Protein AF-A0A958NR09-F1 (afdb_monomer_lite)

Sequence (151 aa):
HDPEFAEVTRERIQRFALDNVELRYAPLTDVELSGKLWKWYDIDPNSIKESIDLLFIDGPPGHLQALSRFPALPILGEKLSPSALIILDDANRPDEQATIAAWVREFSNLSQARMVPESEAGIGLLHWHQQAVHAKHTDSSSNIRHLTTAV

Secondary structure (DSS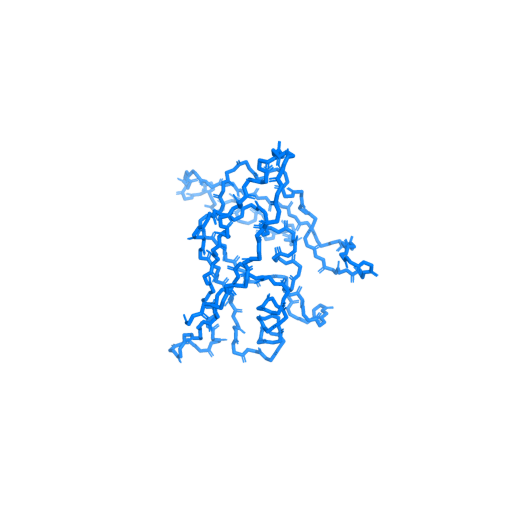P, 8-state):
--HHHHHHHHHHHHHTT--S-------EEEEEETTEEEEEE---GGG--S-EEEEEE--S-GGGSTTTTTTHHHHHGGGEEEEEEEEETTTTSHHHHHHHHHHHHH-TTEEEEEEETT-SS-EEEEEE-----------------------

pLDDT: mean 85.74, std 20.05, range [23.12, 98.06]

Foldseek 3Di:
DDPVVLVVVVVVCVVVVPPPDDRDDWAFDWDDDPNDTARDTPDQLVVVPAAAQEAEFEDDDCVPDQLNRQVCCVRNVVSHDQWHKYKYWLCVDPSNVVSQVVCVVPDPQWDDWDWDPPDPSIITIIIGHDDPPPPPPPDDDDDDDDDDDDD

Structure (mmCIF, N/CA/C/O backbone):
data_AF-A0A958NR09-F1
#
_entry.id   AF-A0A958NR09-F1
#
loop_
_atom_site.group_PDB
_atom_site.id
_atom_site.type_symbol
_atom_site.label_atom_id
_atom_site.label_alt_id
_atom_site.label_comp_id
_atom_site.label_asym_id
_atom_site.label_entity_id
_atom_site.label_seq_id
_atom_site.pdbx_PDB_ins_code
_atom_site.Cartn_x
_atom_site.Cartn_y
_atom_site.Cartn_z
_atom_site.occupancy
_atom_site.B_iso_or_equiv
_atom_site.auth_seq_id
_atom_site.auth_comp_id
_atom_site.auth_asym_id
_atom_site.auth_atom_id
_atom_site.pdbx_PDB_model_num
ATOM 1 N N . HIS A 1 1 ? 9.693 2.945 -5.320 1.00 88.44 1 HIS A N 1
ATOM 2 C CA . HIS A 1 1 ? 10.090 4.314 -4.951 1.00 88.44 1 HIS A CA 1
ATOM 3 C C . HIS A 1 1 ? 11.549 4.588 -5.252 1.00 88.44 1 HIS A C 1
ATOM 5 O O . HIS A 1 1 ? 11.844 5.700 -5.652 1.00 88.44 1 HIS A O 1
ATOM 11 N N . ASP A 1 2 ? 12.443 3.610 -5.086 1.00 94.31 2 ASP A N 1
ATOM 12 C CA . ASP A 1 2 ? 13.829 3.718 -5.543 1.00 94.31 2 ASP A CA 1
ATOM 13 C C . ASP A 1 2 ? 13.901 3.609 -7.086 1.00 94.31 2 ASP A C 1
ATOM 15 O O . ASP A 1 2 ? 13.388 2.625 -7.640 1.00 94.31 2 ASP A O 1
ATOM 19 N N . PRO A 1 3 ? 14.457 4.613 -7.793 1.00 93.69 3 PRO A N 1
ATOM 20 C CA . PRO A 1 3 ? 14.562 4.599 -9.248 1.00 93.69 3 PRO A CA 1
ATOM 21 C C . PRO A 1 3 ? 15.553 3.550 -9.766 1.00 93.69 3 PRO A C 1
ATOM 23 O O . PRO A 1 3 ? 15.260 2.905 -10.769 1.00 93.69 3 PRO A O 1
ATOM 26 N N . GLU A 1 4 ? 16.672 3.307 -9.080 1.00 95.88 4 GLU A N 1
ATOM 27 C CA . GLU A 1 4 ? 17.655 2.296 -9.489 1.00 95.88 4 GLU A CA 1
ATOM 28 C C . GLU A 1 4 ? 17.045 0.896 -9.398 1.00 95.88 4 GLU A C 1
ATOM 30 O O . GLU A 1 4 ? 17.146 0.093 -10.329 1.00 95.88 4 GLU A O 1
ATOM 35 N N . PHE A 1 5 ? 16.315 0.619 -8.314 1.00 93.69 5 PHE A N 1
ATOM 36 C CA . PHE A 1 5 ? 15.609 -0.654 -8.167 1.00 93.69 5 PHE A CA 1
ATOM 37 C C . PHE A 1 5 ? 14.507 -0.837 -9.222 1.00 93.69 5 PHE A C 1
ATOM 39 O O . PHE A 1 5 ? 14.278 -1.955 -9.694 1.00 93.69 5 PHE A O 1
ATOM 46 N N . ALA A 1 6 ? 13.829 0.245 -9.619 1.00 95.19 6 ALA A N 1
ATOM 47 C CA . ALA A 1 6 ? 12.832 0.205 -10.684 1.00 95.19 6 ALA A CA 1
ATOM 48 C C . ALA A 1 6 ? 13.463 -0.131 -12.045 1.00 95.19 6 ALA A C 1
ATOM 50 O O . ALA A 1 6 ? 12.923 -0.978 -12.758 1.00 95.19 6 ALA A O 1
ATOM 51 N N . GLU A 1 7 ? 14.620 0.450 -12.376 1.00 96.88 7 GLU A N 1
ATOM 52 C CA . GLU A 1 7 ? 15.364 0.103 -13.595 1.00 96.88 7 GLU A CA 1
ATOM 53 C C . GLU A 1 7 ? 15.799 -1.367 -13.588 1.00 96.88 7 GLU A C 1
ATOM 55 O O . GLU A 1 7 ? 15.480 -2.110 -14.516 1.00 96.88 7 GLU A O 1
ATOM 60 N N . VAL A 1 8 ? 16.416 -1.836 -12.497 1.00 97.50 8 VAL A N 1
ATOM 61 C CA . VAL A 1 8 ? 16.830 -3.244 -12.355 1.00 97.50 8 VAL A CA 1
ATOM 62 C C . VAL A 1 8 ? 15.636 -4.196 -12.480 1.00 97.50 8 VAL A C 1
ATOM 64 O O . VAL A 1 8 ? 15.734 -5.266 -13.086 1.00 97.50 8 VAL A O 1
ATOM 67 N N . THR A 1 9 ? 14.482 -3.825 -11.923 1.00 96.44 9 THR A N 1
ATOM 68 C CA . THR A 1 9 ? 13.252 -4.622 -12.035 1.00 96.44 9 THR A CA 1
ATOM 69 C C . THR A 1 9 ? 12.741 -4.653 -13.473 1.00 96.44 9 THR A C 1
ATOM 71 O O . THR A 1 9 ? 12.368 -5.720 -13.962 1.00 96.44 9 THR A O 1
ATOM 74 N N . ARG A 1 10 ? 12.785 -3.522 -14.187 1.00 96.94 10 ARG A N 1
ATOM 75 C CA . ARG A 1 10 ? 12.403 -3.446 -15.603 1.00 96.94 10 ARG A CA 1
ATOM 76 C C . ARG A 1 10 ? 13.283 -4.338 -16.472 1.00 96.94 10 ARG A C 1
ATOM 78 O O . ARG A 1 10 ? 12.760 -5.088 -17.294 1.00 96.94 10 ARG A O 1
ATOM 85 N N . GLU A 1 11 ? 14.593 -4.318 -16.249 1.00 97.44 11 GLU A N 1
ATOM 86 C CA . GLU A 1 11 ? 15.531 -5.199 -16.950 1.00 97.44 11 GLU A CA 1
ATOM 87 C C . GLU A 1 11 ? 15.236 -6.680 -16.690 1.00 97.44 11 GLU A C 1
ATOM 89 O O . GLU A 1 11 ? 15.328 -7.498 -17.604 1.00 97.44 11 GLU A O 1
ATOM 94 N N . ARG A 1 12 ? 14.860 -7.051 -15.458 1.00 97.62 12 ARG A N 1
ATOM 95 C CA . ARG A 1 12 ? 14.488 -8.434 -15.114 1.00 97.62 12 ARG A CA 1
ATOM 96 C C . ARG A 1 12 ? 13.2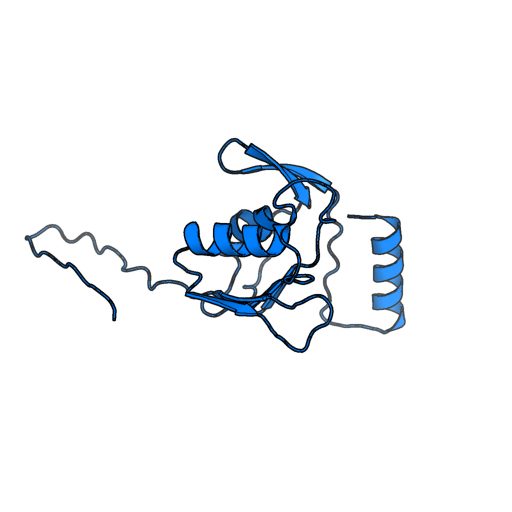08 -8.871 -15.817 1.00 97.62 12 ARG A C 1
ATOM 98 O O . ARG A 1 12 ? 13.192 -9.962 -16.380 1.00 97.62 12 ARG A O 1
ATOM 105 N N . ILE A 1 13 ? 12.176 -8.027 -15.827 1.00 97.25 13 ILE A N 1
ATOM 106 C CA . ILE A 1 13 ? 10.919 -8.291 -16.546 1.00 97.25 13 ILE A CA 1
ATOM 107 C C . ILE A 1 13 ? 11.211 -8.571 -18.025 1.00 97.25 13 ILE A C 1
ATOM 109 O O . ILE A 1 13 ? 10.757 -9.583 -18.558 1.00 97.25 13 ILE A O 1
ATOM 113 N N . GLN A 1 14 ? 12.038 -7.732 -18.660 1.00 96.31 14 GLN A N 1
ATOM 114 C CA . GLN A 1 14 ? 12.448 -7.913 -20.056 1.00 96.31 14 GLN A CA 1
ATOM 115 C C . GLN A 1 14 ? 13.276 -9.187 -20.258 1.00 96.31 14 GLN A C 1
ATOM 117 O O . GLN A 1 14 ? 13.008 -9.963 -21.172 1.00 96.31 14 GLN A O 1
ATOM 122 N N . ARG A 1 15 ? 14.267 -9.432 -19.393 1.00 97.44 15 ARG A N 1
ATOM 123 C CA . ARG A 1 15 ? 15.170 -10.589 -19.481 1.00 97.44 15 ARG A CA 1
ATOM 124 C C . ARG A 1 15 ? 14.431 -11.920 -19.400 1.00 97.44 15 ARG A C 1
ATOM 126 O O . ARG A 1 15 ? 14.817 -12.860 -20.088 1.00 97.44 15 ARG A O 1
ATOM 133 N N . PHE A 1 16 ? 13.417 -12.007 -18.546 1.00 96.88 16 PHE A N 1
ATOM 134 C CA . PHE A 1 16 ? 12.635 -13.227 -18.348 1.00 96.88 16 PHE A CA 1
ATOM 135 C C . PHE A 1 16 ? 11.374 -13.290 -19.218 1.00 96.88 16 PHE A C 1
ATOM 137 O O . PHE A 1 16 ? 10.613 -14.240 -19.069 1.00 96.88 16 PHE A O 1
ATOM 144 N N . ALA A 1 17 ? 11.172 -12.317 -20.119 1.00 96.00 17 ALA A N 1
ATOM 145 C CA . ALA A 1 17 ? 10.003 -12.218 -20.995 1.00 96.00 17 ALA A CA 1
ATOM 146 C C . ALA A 1 17 ? 8.680 -12.397 -20.227 1.00 96.00 17 ALA A C 1
ATOM 148 O O . ALA A 1 17 ? 7.817 -13.181 -20.617 1.00 96.00 17 ALA A O 1
ATOM 149 N N . LEU A 1 18 ? 8.554 -11.712 -19.084 1.00 95.62 18 LEU A N 1
ATOM 150 C CA . LEU A 1 18 ? 7.336 -11.776 -18.283 1.00 95.62 18 LEU A CA 1
ATOM 151 C C . LEU A 1 18 ? 6.236 -10.961 -18.962 1.00 95.62 18 LEU A C 1
ATOM 153 O O . LEU A 1 18 ? 6.284 -9.730 -18.980 1.00 95.62 18 LEU A O 1
ATOM 157 N N . ASP A 1 19 ? 5.240 -11.662 -19.487 1.00 93.31 19 ASP A N 1
ATOM 158 C CA . ASP A 1 19 ? 4.023 -11.057 -20.014 1.00 93.31 19 ASP A CA 1
ATOM 159 C C . ASP A 1 19 ? 3.048 -10.700 -18.878 1.00 93.31 19 ASP A C 1
ATOM 161 O O . ASP A 1 19 ? 3.090 -11.278 -17.791 1.00 93.31 19 ASP A O 1
ATOM 165 N N . ASN A 1 20 ? 2.131 -9.762 -19.138 1.00 92.62 20 ASN A N 1
ATOM 166 C CA . ASN A 1 20 ? 1.087 -9.321 -18.196 1.00 92.62 20 ASN A CA 1
ATOM 167 C C . ASN A 1 20 ? 1.613 -8.686 -16.892 1.00 92.62 20 ASN A C 1
ATOM 169 O O . ASN A 1 20 ? 0.966 -8.770 -15.849 1.00 92.62 20 ASN A O 1
ATOM 173 N N . VAL A 1 21 ? 2.772 -8.023 -16.948 1.00 94.31 21 VAL A N 1
ATOM 174 C CA . VAL A 1 21 ? 3.328 -7.255 -15.826 1.00 94.31 21 VAL A CA 1
ATOM 175 C C . VAL A 1 21 ? 3.333 -5.767 -16.163 1.00 94.31 21 VAL A C 1
ATOM 177 O O . VAL A 1 21 ? 3.975 -5.339 -17.120 1.00 94.31 21 VAL A O 1
ATOM 180 N N . GLU A 1 22 ? 2.671 -4.960 -15.336 1.00 94.31 22 GLU A N 1
ATOM 181 C CA . GLU A 1 22 ? 2.784 -3.502 -15.380 1.00 94.31 22 GLU A CA 1
ATOM 182 C C . GLU A 1 22 ? 3.675 -3.012 -14.232 1.00 94.31 22 GLU A C 1
ATOM 184 O O . GLU A 1 22 ? 3.295 -3.061 -13.062 1.00 94.31 22 GLU A O 1
ATOM 189 N N . LEU A 1 23 ? 4.867 -2.509 -14.562 1.00 95.25 23 LEU A N 1
ATOM 190 C CA . LEU A 1 23 ? 5.750 -1.873 -13.586 1.00 95.25 23 LEU A CA 1
ATOM 191 C C . LEU A 1 23 ? 5.453 -0.373 -13.500 1.00 95.25 23 LEU A C 1
ATOM 193 O O . LEU A 1 23 ? 5.775 0.382 -14.419 1.00 95.25 23 LEU A O 1
ATOM 197 N N . ARG A 1 24 ? 4.916 0.072 -12.361 1.00 94.94 24 ARG A N 1
ATOM 198 C CA . ARG A 1 24 ? 4.716 1.495 -12.053 1.00 94.94 24 ARG A CA 1
ATOM 199 C C . ARG A 1 24 ? 5.823 2.003 -11.130 1.00 94.94 24 ARG A C 1
ATOM 201 O O . ARG A 1 24 ? 5.971 1.528 -10.005 1.00 94.94 24 ARG A O 1
ATOM 208 N N . TYR A 1 25 ? 6.593 2.988 -11.590 1.00 95.94 25 TYR A N 1
ATOM 209 C CA . TYR A 1 25 ? 7.481 3.743 -10.707 1.00 95.94 25 TYR A CA 1
ATOM 210 C C . TYR A 1 25 ? 6.665 4.795 -9.952 1.00 95.94 25 TYR A C 1
ATOM 212 O O . TYR A 1 25 ? 6.077 5.673 -10.574 1.00 95.94 25 TYR A O 1
ATOM 220 N N . ALA A 1 26 ? 6.655 4.699 -8.624 1.00 96.62 26 ALA A N 1
ATOM 221 C CA . ALA A 1 26 ? 6.002 5.654 -7.735 1.00 96.62 26 ALA A CA 1
ATOM 222 C C . ALA A 1 26 ? 7.019 6.127 -6.676 1.00 96.62 26 ALA A C 1
ATOM 224 O O . ALA A 1 26 ? 7.420 5.311 -5.830 1.00 96.62 26 ALA A O 1
ATOM 225 N N . PRO A 1 27 ? 7.525 7.374 -6.743 1.00 97.25 27 PRO A N 1
ATOM 226 C CA . PRO A 1 27 ? 8.404 7.940 -5.717 1.00 97.25 27 PRO A CA 1
ATOM 227 C C . PRO A 1 27 ? 7.643 8.170 -4.403 1.00 97.25 27 PRO A C 1
ATOM 229 O O . PRO A 1 27 ? 6.418 8.157 -4.384 1.00 97.25 27 PRO A O 1
ATOM 232 N N . LEU A 1 28 ? 8.360 8.373 -3.295 1.00 97.88 28 LEU A N 1
ATOM 233 C CA . LEU A 1 28 ? 7.730 8.783 -2.037 1.00 97.88 28 LEU A CA 1
ATOM 234 C C . LEU A 1 28 ? 7.516 10.299 -2.022 1.00 97.88 28 LEU A C 1
ATOM 236 O O . LEU A 1 28 ? 8.456 11.058 -2.252 1.00 97.88 28 LEU A O 1
ATOM 240 N N . THR A 1 29 ? 6.298 10.723 -1.707 1.00 97.69 29 THR A N 1
ATOM 241 C CA . THR A 1 29 ? 5.878 12.121 -1.576 1.00 97.69 29 THR A CA 1
ATOM 242 C C . THR A 1 29 ? 5.049 12.315 -0.303 1.00 97.69 29 THR A C 1
ATOM 244 O O . THR A 1 29 ? 4.749 11.353 0.405 1.00 97.69 29 THR A O 1
ATOM 247 N N . ASP A 1 30 ? 4.698 13.561 0.007 1.00 97.75 30 ASP A N 1
ATOM 248 C CA . ASP A 1 30 ? 3.682 13.861 1.013 1.00 97.75 30 ASP A CA 1
ATOM 249 C C . ASP A 1 30 ? 2.282 13.672 0.419 1.00 97.75 30 ASP A C 1
ATOM 251 O O . ASP A 1 30 ? 1.915 14.329 -0.553 1.00 97.75 30 ASP A O 1
ATOM 255 N N . VAL A 1 31 ? 1.496 12.785 1.027 1.00 96.88 31 VAL A N 1
ATOM 256 C CA . VAL A 1 31 ? 0.094 12.518 0.696 1.00 96.88 31 VAL A CA 1
ATOM 257 C C . VAL A 1 31 ? -0.774 12.930 1.878 1.00 96.88 31 VAL A C 1
ATOM 259 O O . VAL A 1 31 ? -0.559 12.480 3.004 1.00 96.88 31 VAL A O 1
ATOM 262 N N . GLU A 1 32 ? -1.760 13.789 1.639 1.00 96.56 32 GLU A N 1
ATOM 263 C CA . GLU A 1 32 ? -2.711 14.203 2.668 1.00 96.56 32 GLU A CA 1
ATOM 264 C C . GLU A 1 32 ? -3.894 13.230 2.737 1.00 96.56 32 GLU A C 1
ATOM 266 O O . GLU A 1 32 ? -4.613 13.043 1.759 1.00 96.56 32 GLU A O 1
ATOM 271 N N . LEU A 1 33 ? -4.117 12.628 3.907 1.00 95.12 33 LEU A N 1
ATOM 272 C CA . LEU A 1 33 ? -5.265 11.768 4.193 1.00 95.12 33 LEU A CA 1
ATOM 273 C C . LEU A 1 33 ? -5.907 12.208 5.506 1.00 95.12 33 LEU A C 1
ATOM 275 O O . LEU A 1 33 ? -5.240 12.243 6.544 1.00 95.12 33 LEU A O 1
ATOM 279 N N . SER A 1 34 ? -7.200 12.534 5.463 1.00 91.44 34 SER A N 1
ATOM 280 C CA . SER A 1 34 ? -7.993 12.932 6.637 1.00 91.44 34 SE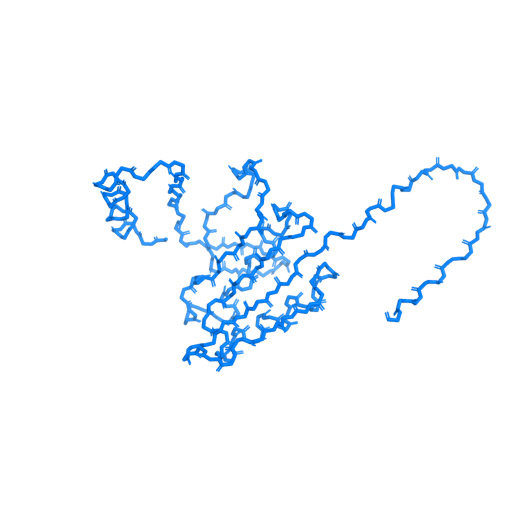R A CA 1
ATOM 281 C C . SER A 1 34 ? -7.338 14.048 7.474 1.00 91.44 34 SER A C 1
ATOM 283 O O . SER A 1 34 ? -7.355 14.006 8.703 1.00 91.44 34 SER A O 1
ATOM 285 N N . GLY A 1 35 ? -6.726 15.037 6.809 1.00 94.38 35 GLY A N 1
ATOM 286 C CA . GLY A 1 35 ? -6.055 16.176 7.451 1.00 94.38 35 GLY A CA 1
ATOM 287 C C . GLY A 1 35 ? -4.676 15.869 8.050 1.00 94.38 35 GLY A C 1
ATOM 288 O O . GLY A 1 35 ? -4.150 16.671 8.822 1.00 94.38 35 GLY A O 1
ATOM 289 N N . LYS A 1 36 ? -4.080 14.714 7.729 1.00 96.25 36 LYS A N 1
ATOM 290 C CA . LYS A 1 36 ? -2.720 14.330 8.131 1.00 96.25 36 LYS A CA 1
ATOM 291 C C . LYS A 1 36 ? -1.855 14.067 6.900 1.00 96.25 36 LYS A C 1
ATOM 293 O O . LYS A 1 36 ? -2.302 13.416 5.962 1.00 96.25 36 LYS A O 1
ATOM 298 N N . LEU A 1 37 ? -0.602 14.520 6.938 1.00 97.56 37 LEU A N 1
ATOM 299 C CA . LEU A 1 37 ? 0.401 14.205 5.919 1.00 97.56 37 LEU A CA 1
ATOM 300 C C . LEU A 1 37 ? 1.063 12.848 6.188 1.00 97.56 37 LEU A C 1
ATOM 302 O O . LEU A 1 37 ? 1.421 12.526 7.326 1.00 97.56 37 LEU A O 1
ATOM 306 N N . TRP A 1 38 ? 1.247 12.080 5.121 1.00 97.94 38 TRP A N 1
ATOM 307 C CA . TRP A 1 38 ? 1.880 10.767 5.104 1.00 97.94 38 TRP A CA 1
ATOM 308 C C . TRP A 1 38 ? 2.972 10.734 4.037 1.00 97.94 38 TRP A C 1
ATOM 310 O O . TRP A 1 38 ? 2.735 11.136 2.904 1.00 97.94 38 TRP A O 1
ATOM 320 N N . LYS A 1 39 ? 4.149 10.202 4.365 1.00 97.88 39 LYS A N 1
ATOM 321 C CA . LYS A 1 39 ? 5.177 9.840 3.388 1.00 97.88 39 LYS A CA 1
ATOM 322 C C . LYS A 1 39 ? 4.765 8.542 2.707 1.00 97.88 39 LYS A C 1
ATOM 324 O O . LYS A 1 39 ? 4.937 7.457 3.262 1.00 97.88 39 LYS A O 1
ATOM 329 N N . TRP A 1 40 ? 4.204 8.656 1.509 1.00 98.06 40 TRP A N 1
ATOM 330 C CA . TRP A 1 40 ? 3.662 7.524 0.764 1.00 98.06 40 TRP A CA 1
ATOM 331 C C . TRP A 1 40 ? 3.976 7.615 -0.728 1.00 98.06 40 TRP A C 1
ATOM 333 O O . TRP A 1 40 ? 4.498 8.615 -1.211 1.00 98.06 40 TRP A O 1
ATOM 343 N N . TYR A 1 41 ? 3.700 6.538 -1.454 1.00 97.62 41 TYR A N 1
ATOM 344 C CA . TYR A 1 41 ? 3.891 6.454 -2.893 1.00 97.62 41 TYR A CA 1
ATOM 345 C C . TYR A 1 41 ? 3.007 7.459 -3.637 1.00 97.62 41 TYR A C 1
ATOM 347 O O . TYR A 1 41 ? 1.798 7.510 -3.414 1.00 97.62 41 TYR A O 1
ATOM 355 N N . ASP A 1 42 ? 3.615 8.202 -4.557 1.00 96.12 42 ASP A N 1
ATOM 356 C CA . ASP A 1 42 ? 2.934 9.037 -5.541 1.00 96.12 42 ASP A CA 1
ATOM 357 C C . ASP A 1 42 ? 2.290 8.137 -6.602 1.00 96.12 42 ASP A C 1
ATOM 359 O O . ASP A 1 42 ? 2.909 7.751 -7.598 1.00 96.12 42 ASP A O 1
ATOM 363 N N . ILE A 1 43 ? 1.069 7.697 -6.310 1.00 93.94 43 ILE A N 1
ATOM 364 C CA . ILE A 1 43 ? 0.261 6.857 -7.183 1.00 93.94 43 ILE A CA 1
ATOM 365 C C . ILE A 1 43 ? -1.135 7.457 -7.306 1.00 93.94 43 ILE A C 1
ATOM 367 O O . ILE A 1 43 ? -1.800 7.724 -6.309 1.00 93.94 43 ILE A O 1
ATOM 371 N N . ASP A 1 44 ? -1.599 7.619 -8.544 1.00 94.06 44 ASP A N 1
ATOM 372 C CA . ASP A 1 44 ? -3.005 7.898 -8.816 1.00 94.06 44 ASP A CA 1
ATOM 373 C C . ASP A 1 44 ? -3.775 6.568 -8.846 1.00 94.06 44 ASP A C 1
ATOM 375 O O . ASP A 1 44 ? -3.590 5.785 -9.790 1.00 94.06 44 ASP A O 1
ATOM 379 N N . PRO A 1 45 ? -4.650 6.275 -7.866 1.00 93.06 45 PRO A N 1
ATOM 380 C CA . PRO A 1 45 ? -5.428 5.041 -7.867 1.00 93.06 45 PRO A CA 1
ATOM 381 C C . PRO A 1 45 ? -6.348 4.935 -9.094 1.00 93.06 45 PRO A C 1
ATOM 383 O O . PRO A 1 45 ? -6.714 3.829 -9.485 1.00 93.06 45 PRO A O 1
ATOM 386 N N . ASN A 1 46 ? -6.706 6.040 -9.758 1.00 93.50 46 ASN A N 1
ATOM 387 C CA . ASN A 1 46 ? -7.514 6.007 -10.983 1.00 93.50 46 ASN A CA 1
ATOM 388 C C . ASN A 1 46 ? -6.756 5.497 -12.209 1.00 93.50 46 ASN A C 1
ATOM 390 O O . ASN A 1 46 ? -7.386 5.083 -13.181 1.00 93.50 46 ASN A O 1
ATOM 394 N N . SER A 1 47 ? -5.425 5.450 -12.149 1.00 93.12 47 SER A N 1
ATOM 395 C CA . SER A 1 47 ? -4.609 4.796 -13.174 1.00 93.12 47 SER A CA 1
ATOM 396 C C . SER A 1 47 ? -4.723 3.264 -13.146 1.00 93.12 47 SER A C 1
ATOM 398 O O . SER A 1 47 ? -4.379 2.604 -14.130 1.00 93.12 47 SER A O 1
ATOM 400 N N . ILE A 1 48 ? -5.233 2.696 -12.045 1.00 93.81 48 ILE A N 1
ATOM 401 C CA . ILE A 1 48 ? -5.524 1.269 -11.893 1.00 93.81 48 ILE A CA 1
ATOM 402 C C . ILE A 1 48 ? -6.914 1.013 -12.480 1.00 93.81 48 ILE A C 1
ATOM 404 O O . ILE A 1 48 ? -7.931 1.437 -11.927 1.00 93.81 48 ILE A O 1
ATOM 408 N N . LYS A 1 49 ? -6.944 0.359 -13.645 1.00 91.00 49 LYS A N 1
ATOM 409 C CA . LYS A 1 49 ? -8.171 0.159 -14.434 1.00 91.00 49 LYS A CA 1
ATOM 410 C C . LYS A 1 49 ? -8.985 -1.053 -13.995 1.00 91.00 49 LYS A C 1
ATOM 412 O O . LYS A 1 49 ? -10.204 -1.042 -14.123 1.00 91.00 49 LYS A O 1
ATOM 417 N N . GLU A 1 50 ? -8.305 -2.090 -13.527 1.00 93.75 50 GLU A N 1
ATOM 418 C CA . GLU A 1 50 ? -8.912 -3.355 -13.124 1.00 93.75 50 GLU A CA 1
ATOM 419 C C . GLU A 1 50 ? -9.071 -3.413 -11.605 1.00 93.75 50 GLU A C 1
ATOM 421 O O . GLU A 1 50 ? -8.329 -2.764 -10.865 1.00 93.75 50 GLU A O 1
ATOM 426 N N . SER A 1 51 ? -10.049 -4.186 -11.137 1.00 96.19 51 SER A N 1
ATOM 427 C CA . SER A 1 51 ? -10.197 -4.449 -9.710 1.00 96.19 51 SER A CA 1
ATOM 428 C C . SER A 1 51 ? -9.057 -5.325 -9.198 1.00 96.19 51 SER A C 1
ATOM 430 O O . SER A 1 51 ? -8.636 -6.266 -9.864 1.00 96.19 51 SER A O 1
ATOM 432 N N . ILE A 1 52 ? -8.595 -5.046 -7.987 1.00 97.38 52 ILE A N 1
ATOM 433 C CA . ILE A 1 52 ? -7.513 -5.773 -7.332 1.00 97.38 52 ILE A CA 1
ATOM 434 C C . ILE A 1 52 ? -8.118 -6.927 -6.532 1.00 97.38 52 ILE A C 1
ATOM 436 O O . ILE A 1 52 ? -8.737 -6.702 -5.493 1.00 97.38 52 ILE A O 1
ATOM 440 N N . ASP A 1 53 ? -7.922 -8.159 -6.999 1.00 97.31 53 ASP A N 1
ATOM 441 C CA . ASP A 1 53 ? -8.319 -9.370 -6.264 1.00 97.31 53 ASP A CA 1
ATOM 442 C C . ASP A 1 53 ? -7.317 -9.758 -5.168 1.00 97.31 53 ASP A C 1
ATOM 444 O O . ASP A 1 53 ? -7.679 -10.392 -4.177 1.00 97.31 53 ASP A O 1
ATOM 448 N N . LEU A 1 54 ? -6.052 -9.364 -5.334 1.00 97.31 54 LEU A N 1
ATOM 449 C CA . LEU A 1 54 ? -4.971 -9.625 -4.391 1.00 97.31 54 LEU A CA 1
ATOM 450 C C . LEU A 1 54 ? -4.085 -8.386 -4.245 1.00 97.31 54 LEU A C 1
ATOM 452 O O . LEU A 1 54 ? -3.432 -7.973 -5.202 1.00 97.31 54 LEU A O 1
ATOM 456 N N . LEU A 1 55 ? -4.025 -7.823 -3.039 1.00 97.75 55 LEU A N 1
ATOM 457 C CA . LEU A 1 55 ? -3.152 -6.701 -2.702 1.00 97.75 55 LEU A CA 1
ATOM 458 C C . LEU A 1 55 ? -2.036 -7.166 -1.762 1.00 97.75 55 LEU A C 1
ATOM 460 O O . LEU A 1 55 ? -2.308 -7.550 -0.629 1.00 97.75 55 LEU A O 1
ATOM 464 N N . PHE A 1 56 ? -0.782 -7.091 -2.207 1.00 97.75 56 PHE A N 1
ATOM 465 C CA . PHE A 1 56 ? 0.395 -7.362 -1.376 1.00 97.75 56 PHE A CA 1
ATOM 466 C C . PHE A 1 56 ? 1.044 -6.047 -0.922 1.00 97.75 56 PHE A C 1
ATOM 468 O O . PHE A 1 56 ? 1.345 -5.186 -1.750 1.00 97.75 56 PHE A O 1
ATOM 475 N N . ILE A 1 57 ? 1.251 -5.885 0.385 1.00 97.81 57 ILE A N 1
ATOM 476 C CA . ILE A 1 57 ? 1.757 -4.663 1.017 1.00 97.81 57 ILE A CA 1
ATOM 477 C C . ILE A 1 57 ? 3.052 -4.991 1.762 1.00 97.81 57 ILE A C 1
ATOM 479 O O . ILE A 1 57 ? 3.025 -5.568 2.842 1.00 97.81 57 ILE A O 1
ATOM 483 N N . ASP A 1 58 ? 4.178 -4.559 1.202 1.00 94.56 58 ASP A N 1
ATOM 484 C CA . ASP A 1 58 ? 5.524 -4.714 1.787 1.00 94.56 58 ASP A CA 1
ATOM 485 C C . ASP A 1 58 ? 6.247 -3.361 1.945 1.00 94.56 58 ASP A C 1
ATOM 487 O O . ASP A 1 58 ? 7.345 -3.228 2.475 1.00 94.56 58 ASP A O 1
ATOM 491 N N . GLY A 1 59 ? 5.595 -2.268 1.566 1.00 93.88 59 GLY A N 1
ATOM 492 C CA . GLY A 1 59 ? 6.204 -0.951 1.628 1.00 93.88 59 GLY A CA 1
ATOM 493 C C . GLY A 1 59 ? 5.243 0.137 2.066 1.00 93.88 59 GLY A C 1
ATOM 494 O O . GLY A 1 59 ? 4.032 -0.086 2.119 1.00 93.88 59 GLY A O 1
ATOM 495 N N . PRO A 1 60 ? 5.783 1.330 2.34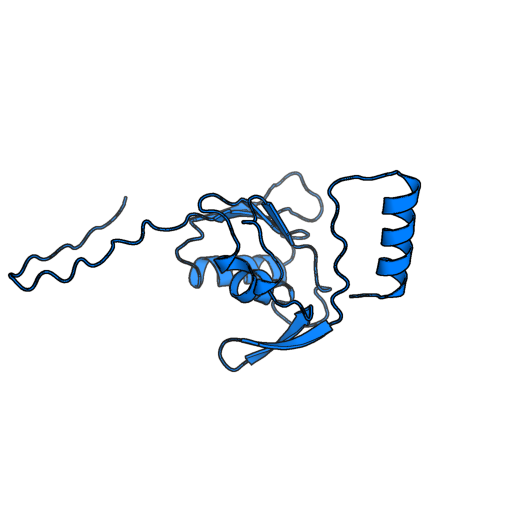7 1.00 95.00 60 PRO A N 1
ATOM 496 C CA . PRO A 1 60 ? 7.178 1.731 2.251 1.00 95.00 60 PRO A CA 1
ATOM 497 C C . PRO A 1 60 ? 7.949 1.300 3.513 1.00 95.00 60 PRO A C 1
ATOM 499 O O . PRO A 1 60 ? 7.355 0.706 4.416 1.00 95.00 60 PRO A O 1
ATOM 502 N N . PRO A 1 61 ? 9.268 1.555 3.597 1.00 93.25 61 PRO A N 1
ATOM 503 C CA . PRO A 1 61 ? 10.054 1.151 4.757 1.00 93.25 61 PRO A CA 1
ATOM 504 C C . PRO A 1 61 ? 9.422 1.571 6.096 1.00 93.25 61 PRO A C 1
ATOM 506 O O . PRO A 1 61 ? 9.031 2.723 6.297 1.00 93.25 61 PRO A O 1
ATOM 509 N N . GLY A 1 62 ? 9.347 0.624 7.037 1.00 90.31 62 GLY A N 1
ATOM 510 C CA . GLY A 1 62 ? 8.646 0.822 8.315 1.00 90.31 62 GLY A CA 1
ATOM 511 C C . GLY A 1 62 ? 9.245 1.924 9.195 1.00 90.31 62 GLY A C 1
ATOM 512 O O . GLY A 1 62 ? 8.549 2.525 9.996 1.00 90.31 62 GLY A O 1
ATOM 513 N N . HIS A 1 63 ? 10.527 2.249 9.014 1.00 92.38 63 HIS A N 1
ATOM 514 C CA . HIS A 1 63 ? 11.212 3.289 9.787 1.00 92.38 63 HIS A CA 1
ATOM 515 C C . HIS A 1 63 ? 10.944 4.720 9.292 1.00 92.38 63 HIS A C 1
ATOM 517 O O . HIS A 1 63 ? 11.435 5.664 9.908 1.00 92.38 63 HIS A O 1
ATOM 523 N N . LEU A 1 64 ? 10.217 4.905 8.183 1.00 94.25 64 LEU A N 1
ATOM 524 C CA . LEU A 1 64 ? 9.919 6.242 7.658 1.00 94.25 64 LEU A CA 1
ATOM 525 C C . LEU A 1 64 ? 9.022 7.045 8.600 1.00 94.25 64 LEU A C 1
ATOM 527 O O . LEU A 1 64 ? 9.227 8.246 8.763 1.00 94.25 64 LEU A O 1
ATOM 531 N N . GLN A 1 65 ? 8.023 6.392 9.194 1.00 96.44 65 GLN A N 1
ATOM 532 C CA . GLN A 1 65 ? 7.067 7.000 10.112 1.00 96.44 65 GLN A CA 1
ATOM 533 C C . GLN A 1 65 ? 6.251 5.929 10.846 1.00 96.44 65 GLN A C 1
ATOM 535 O O . GLN A 1 65 ? 6.221 4.772 10.445 1.00 96.44 65 GLN A O 1
ATOM 540 N N . ALA A 1 66 ? 5.526 6.335 11.890 1.00 97.12 66 ALA A N 1
ATOM 541 C CA . ALA A 1 66 ? 4.542 5.464 12.526 1.00 97.12 66 ALA A CA 1
ATOM 542 C C . ALA A 1 66 ? 3.384 5.142 11.571 1.00 97.12 66 ALA A C 1
ATOM 544 O O . ALA A 1 66 ? 2.869 6.035 10.878 1.00 97.12 66 ALA A O 1
ATOM 545 N N . LEU A 1 67 ? 2.944 3.886 11.605 1.00 97.25 67 LEU A N 1
ATOM 546 C CA . LEU A 1 67 ? 1.935 3.308 10.728 1.00 97.25 67 LEU A CA 1
ATOM 547 C C . LEU A 1 67 ? 2.298 3.503 9.257 1.00 97.25 67 LEU A C 1
ATOM 549 O O . LEU A 1 67 ? 1.438 3.881 8.463 1.00 97.25 67 LEU A O 1
ATOM 553 N N . SER A 1 68 ? 3.572 3.297 8.899 1.00 97.56 68 SER A N 1
ATOM 554 C CA . SER A 1 68 ? 4.089 3.599 7.556 1.00 97.56 68 SER A CA 1
ATOM 555 C C . SER A 1 68 ? 3.158 3.075 6.481 1.00 97.56 68 SER A C 1
ATOM 557 O O . SER A 1 68 ? 2.797 3.863 5.624 1.00 97.56 68 SER A O 1
ATOM 559 N N . ARG A 1 69 ? 2.720 1.810 6.608 1.00 97.75 69 ARG A N 1
ATOM 560 C CA . ARG A 1 69 ? 1.883 1.022 5.680 1.00 97.75 69 ARG A CA 1
ATOM 561 C C . ARG A 1 69 ? 0.408 1.426 5.639 1.00 97.75 69 ARG A C 1
ATOM 563 O O . ARG A 1 69 ? -0.273 1.085 4.677 1.00 97.75 69 ARG A O 1
ATOM 570 N N . PHE A 1 70 ? -0.076 2.191 6.617 1.00 97.75 70 PHE A N 1
ATOM 571 C CA . PHE A 1 70 ? -1.491 2.536 6.772 1.00 97.75 70 PHE A CA 1
ATOM 572 C C . PHE A 1 70 ? -2.156 3.182 5.545 1.00 97.75 70 PHE A C 1
ATOM 574 O O . PHE A 1 70 ? -3.275 2.768 5.241 1.00 97.75 70 PHE A O 1
ATOM 581 N N . PRO A 1 71 ? -1.530 4.120 4.803 1.00 98.06 71 PRO A N 1
ATOM 582 C CA . PRO A 1 71 ? -2.158 4.756 3.640 1.00 98.06 71 PRO A CA 1
ATOM 583 C C . PRO A 1 71 ? -2.601 3.801 2.523 1.00 98.06 71 PRO A C 1
ATOM 585 O O . PRO A 1 71 ? -3.433 4.190 1.707 1.00 98.06 71 PRO A O 1
ATOM 588 N N . ALA A 1 72 ? -2.106 2.557 2.487 1.00 97.88 72 ALA A N 1
ATOM 589 C CA . ALA A 1 72 ? -2.471 1.587 1.456 1.00 97.88 72 ALA A CA 1
ATOM 590 C C . ALA A 1 72 ? -3.992 1.398 1.316 1.00 97.88 72 ALA A C 1
ATOM 592 O O . ALA A 1 72 ? -4.504 1.502 0.205 1.00 97.88 72 ALA A O 1
ATOM 593 N N . LEU A 1 73 ? -4.727 1.158 2.412 1.00 96.69 73 LEU A N 1
ATOM 594 C CA . LEU A 1 73 ? -6.178 0.931 2.327 1.00 96.69 73 LEU A CA 1
ATOM 595 C C . LEU A 1 73 ? -7.005 2.204 2.099 1.00 96.69 73 LEU A C 1
ATOM 597 O O . LEU A 1 73 ? -7.882 2.151 1.240 1.00 96.69 73 LEU A O 1
ATOM 601 N N . PRO A 1 74 ? -6.733 3.350 2.752 1.00 96.69 74 PRO A N 1
ATOM 602 C CA . PRO A 1 74 ? -7.380 4.611 2.395 1.00 96.69 74 PRO A CA 1
ATOM 603 C C . PRO A 1 74 ? -7.232 4.990 0.914 1.00 96.69 74 PRO A C 1
ATOM 605 O O . PRO A 1 74 ? -8.155 5.566 0.350 1.00 96.69 74 PRO A O 1
ATOM 608 N N . ILE A 1 75 ? -6.099 4.665 0.277 1.00 96.75 75 ILE A N 1
ATOM 609 C CA . ILE A 1 75 ? -5.828 5.035 -1.123 1.00 96.75 75 ILE A CA 1
ATOM 610 C C . ILE A 1 75 ? -6.338 3.978 -2.114 1.00 96.75 75 ILE A C 1
ATOM 612 O O . ILE A 1 75 ? -6.890 4.324 -3.156 1.00 96.75 75 ILE A O 1
ATOM 616 N N . LEU A 1 76 ? -6.136 2.688 -1.829 1.00 96.88 76 LEU A N 1
ATOM 617 C CA . LEU A 1 76 ? -6.405 1.597 -2.777 1.00 96.88 76 LEU A CA 1
ATOM 618 C C . LEU A 1 76 ? -7.693 0.823 -2.481 1.00 96.88 76 LEU A C 1
ATOM 620 O O . LEU A 1 76 ? -8.109 0.020 -3.314 1.00 96.88 76 LEU A O 1
ATOM 624 N N . GLY A 1 77 ? -8.339 1.049 -1.335 1.00 95.19 77 GLY A N 1
ATOM 625 C CA . GLY A 1 77 ? -9.508 0.286 -0.889 1.00 95.19 77 GLY A CA 1
ATOM 626 C C . GLY A 1 77 ? -10.664 0.285 -1.893 1.00 95.19 77 GLY A C 1
ATOM 627 O O . GLY A 1 77 ? -11.303 -0.742 -2.094 1.00 95.19 77 GLY A O 1
ATOM 628 N N . GLU A 1 78 ? -10.884 1.397 -2.599 1.00 93.62 78 GLU A N 1
ATOM 629 C CA . GLU A 1 78 ? -11.922 1.503 -3.638 1.00 93.62 78 GLU A CA 1
ATOM 630 C C . GLU A 1 78 ? -11.604 0.717 -4.919 1.00 93.62 78 GLU A C 1
ATOM 632 O O . GLU A 1 78 ? -12.494 0.475 -5.733 1.00 93.62 78 GLU A O 1
ATOM 637 N N . LYS A 1 79 ? -10.342 0.320 -5.118 1.00 96.12 79 LYS A N 1
ATOM 638 C CA . LYS A 1 79 ? -9.905 -0.499 -6.257 1.00 96.12 79 LYS A CA 1
ATOM 639 C C . LYS A 1 79 ? -9.944 -1.990 -5.944 1.00 96.12 79 LYS A C 1
ATOM 641 O O . LYS A 1 79 ? -9.801 -2.790 -6.863 1.00 96.12 79 LYS A O 1
ATOM 646 N N . LEU A 1 80 ? -10.139 -2.379 -4.684 1.00 96.38 80 LEU A N 1
ATOM 647 C CA . LEU A 1 80 ? -10.269 -3.782 -4.298 1.00 96.38 80 LEU A CA 1
ATOM 648 C C . LEU A 1 80 ? -11.561 -4.382 -4.861 1.00 96.38 80 LEU A C 1
ATOM 650 O O . LEU A 1 80 ? -12.623 -3.753 -4.834 1.00 96.38 80 LEU A O 1
ATOM 654 N N . SER A 1 81 ? -11.480 -5.617 -5.352 1.00 96.25 81 SER A N 1
ATOM 655 C CA . SER A 1 81 ? -12.665 -6.364 -5.767 1.00 96.25 81 SER A CA 1
ATOM 656 C C . SER A 1 81 ? -13.570 -6.688 -4.564 1.00 96.25 81 SER A C 1
ATOM 658 O O . SER A 1 81 ? -13.133 -6.608 -3.410 1.00 96.25 81 SER A O 1
ATOM 660 N N . PRO A 1 82 ? -14.844 -7.077 -4.780 1.00 93.62 82 PRO A N 1
ATOM 661 C CA . PRO A 1 82 ? -15.778 -7.362 -3.689 1.00 93.62 82 PRO A CA 1
ATOM 662 C C . PRO A 1 82 ? -15.323 -8.445 -2.701 1.00 93.62 82 PRO A C 1
ATOM 664 O O . PRO A 1 82 ? -15.913 -8.560 -1.628 1.00 93.62 82 PRO A O 1
ATOM 667 N N . SER A 1 83 ? -14.341 -9.273 -3.066 1.00 93.38 83 SER A N 1
ATOM 668 C CA . SER A 1 83 ? -13.813 -10.376 -2.253 1.00 93.38 83 SER A CA 1
ATOM 669 C C . SER A 1 83 ? -12.287 -10.464 -2.344 1.00 93.38 83 SER A C 1
ATOM 671 O O . SER A 1 83 ? -11.730 -11.548 -2.513 1.00 93.38 83 SER A O 1
ATOM 673 N N . ALA A 1 84 ? -11.619 -9.313 -2.268 1.00 96.06 84 ALA A N 1
ATOM 674 C CA . ALA A 1 84 ? -10.169 -9.237 -2.368 1.00 96.06 84 ALA A CA 1
ATOM 675 C C . ALA A 1 84 ? -9.454 -9.802 -1.129 1.00 96.06 84 ALA A C 1
ATOM 677 O O . ALA A 1 84 ? -9.914 -9.669 0.011 1.00 96.06 84 ALA A O 1
ATOM 678 N N . LEU A 1 85 ? -8.277 -10.384 -1.352 1.00 96.00 85 LEU A N 1
ATOM 679 C CA . LEU A 1 85 ? -7.333 -10.751 -0.301 1.00 96.00 85 LEU A CA 1
ATOM 680 C C . LEU A 1 85 ? -6.266 -9.662 -0.173 1.00 96.00 85 LEU A C 1
ATOM 682 O O . LEU A 1 85 ? -5.653 -9.257 -1.158 1.00 96.00 85 LEU A O 1
ATOM 686 N N . ILE A 1 86 ? -6.006 -9.215 1.049 1.00 97.31 86 ILE A N 1
ATOM 687 C CA . ILE A 1 86 ? -4.896 -8.317 1.364 1.00 97.31 86 ILE A CA 1
ATOM 688 C C . ILE A 1 86 ? -3.856 -9.117 2.149 1.00 97.31 86 ILE A C 1
ATOM 690 O O . ILE A 1 86 ? -4.187 -9.810 3.114 1.00 97.31 86 ILE A O 1
ATOM 694 N N . ILE A 1 87 ? -2.600 -9.014 1.734 1.00 96.25 87 ILE A N 1
ATOM 695 C CA . ILE A 1 87 ? -1.447 -9.618 2.391 1.00 96.25 87 ILE A CA 1
ATOM 696 C C . ILE A 1 87 ? -0.531 -8.492 2.860 1.00 96.25 87 ILE A C 1
ATOM 698 O O . ILE A 1 87 ? -0.072 -7.692 2.048 1.00 96.25 87 ILE A O 1
ATOM 702 N N . LEU A 1 88 ? -0.269 -8.434 4.161 1.00 96.31 88 LEU A N 1
ATOM 703 C CA . LEU A 1 88 ? 0.693 -7.521 4.769 1.00 96.31 88 LEU A CA 1
ATOM 704 C C . LEU A 1 88 ? 1.946 -8.304 5.165 1.00 96.31 88 LEU A C 1
ATOM 706 O O . LEU A 1 88 ? 1.850 -9.257 5.945 1.00 96.31 88 LEU A O 1
ATOM 710 N N . ASP A 1 89 ? 3.091 -7.890 4.631 1.00 94.00 89 ASP A N 1
ATOM 711 C CA . ASP A 1 89 ? 4.394 -8.436 5.005 1.00 94.00 89 ASP A CA 1
ATOM 712 C C . ASP A 1 89 ? 4.851 -7.916 6.378 1.00 94.00 89 ASP A C 1
ATOM 714 O O . ASP A 1 89 ? 4.369 -6.883 6.855 1.00 94.00 89 ASP A O 1
ATOM 718 N N . ASP A 1 90 ? 5.773 -8.635 7.023 1.00 92.88 90 ASP A N 1
ATOM 719 C CA . ASP A 1 90 ? 6.358 -8.278 8.323 1.00 92.88 90 ASP A CA 1
ATOM 720 C C . ASP A 1 90 ? 5.333 -8.062 9.464 1.00 92.88 90 ASP A C 1
ATOM 722 O O . ASP A 1 90 ? 5.566 -7.318 10.424 1.00 92.88 90 ASP A O 1
ATOM 726 N N . ALA A 1 91 ? 4.177 -8.722 9.402 1.00 92.62 91 ALA A N 1
ATOM 727 C CA . ALA A 1 91 ? 3.044 -8.450 10.283 1.00 92.62 91 ALA A CA 1
ATOM 728 C C . ALA A 1 91 ? 3.271 -8.825 11.764 1.00 92.62 91 ALA A C 1
ATOM 730 O O . ALA A 1 91 ? 2.444 -8.491 12.615 1.00 92.62 91 ALA A O 1
ATOM 731 N N . ASN A 1 92 ? 4.372 -9.503 12.120 1.00 91.50 92 ASN A N 1
ATOM 732 C CA . ASN A 1 92 ? 4.742 -9.699 13.529 1.00 91.50 92 ASN A CA 1
ATOM 733 C C . ASN A 1 92 ? 5.259 -8.407 14.183 1.00 91.50 92 ASN A C 1
ATOM 735 O O . ASN A 1 92 ? 5.332 -8.331 15.412 1.00 91.50 92 ASN A O 1
ATOM 739 N N . ARG A 1 93 ? 5.631 -7.394 13.394 1.00 92.50 93 ARG A N 1
ATOM 740 C CA . ARG A 1 93 ? 6.127 -6.123 13.919 1.00 92.50 93 ARG A CA 1
ATOM 741 C C . ARG A 1 93 ? 5.005 -5.324 14.601 1.00 92.50 93 ARG A C 1
ATOM 743 O O . ARG A 1 93 ? 3.878 -5.293 14.106 1.00 92.50 93 ARG A O 1
ATOM 750 N N . PRO A 1 94 ? 5.294 -4.630 15.720 1.00 93.81 94 PRO A N 1
ATOM 751 C CA . PRO A 1 94 ? 4.274 -3.878 16.450 1.00 93.81 94 PRO A CA 1
ATOM 752 C C . PRO A 1 94 ? 3.569 -2.783 15.634 1.00 93.81 94 PRO A C 1
ATOM 754 O O . PRO A 1 94 ? 2.375 -2.564 15.827 1.00 93.81 94 PRO A O 1
ATOM 757 N N . ASP A 1 95 ? 4.280 -2.097 14.734 1.00 95.44 95 ASP A N 1
ATOM 758 C CA . ASP A 1 95 ? 3.701 -1.014 13.921 1.00 95.44 95 ASP A CA 1
ATOM 759 C C . ASP A 1 95 ? 2.734 -1.561 12.854 1.00 95.44 95 ASP A C 1
ATOM 761 O O . ASP A 1 95 ? 1.668 -1.000 12.604 1.00 95.44 95 ASP A O 1
ATOM 765 N N . GLU A 1 96 ? 3.043 -2.727 12.299 1.00 95.12 96 GLU A N 1
ATOM 766 C CA . GLU A 1 96 ? 2.236 -3.467 11.338 1.00 95.12 96 GLU A CA 1
ATOM 767 C C . GLU A 1 96 ? 0.986 -4.040 12.016 1.00 95.12 96 GLU A C 1
ATOM 769 O O . GLU A 1 96 ? -0.116 -3.900 11.487 1.00 95.12 96 GLU A O 1
ATOM 774 N N . GLN A 1 97 ? 1.104 -4.565 13.239 1.00 94.75 97 GLN A N 1
ATOM 775 C CA . GLN A 1 97 ? -0.060 -4.949 14.048 1.00 94.75 97 GLN A CA 1
ATOM 776 C C . GLN A 1 97 ? -0.950 -3.745 14.376 1.00 94.75 97 GLN A C 1
ATOM 778 O O . GLN A 1 97 ? -2.178 -3.834 14.288 1.00 94.75 97 GLN A O 1
ATOM 783 N N . ALA A 1 98 ? -0.353 -2.599 14.713 1.00 96.62 98 ALA A N 1
ATOM 784 C CA . ALA A 1 98 ? -1.091 -1.362 14.945 1.00 96.62 98 ALA A CA 1
ATOM 785 C C . ALA A 1 98 ? -1.765 -0.845 13.662 1.00 96.62 98 ALA A C 1
ATOM 787 O O . ALA A 1 98 ? -2.888 -0.340 13.721 1.00 96.62 98 ALA A O 1
ATOM 788 N N . THR A 1 99 ? -1.128 -1.030 12.504 1.00 96.88 99 THR A N 1
ATOM 789 C CA . THR A 1 99 ? -1.681 -0.708 11.182 1.00 96.88 99 THR A CA 1
ATOM 790 C C . THR A 1 99 ? -2.895 -1.581 10.873 1.00 96.88 99 THR A C 1
ATOM 792 O O . THR A 1 99 ? -3.955 -1.050 10.545 1.00 96.88 99 THR A O 1
ATOM 795 N N . ILE A 1 100 ? -2.789 -2.899 11.075 1.00 95.75 100 ILE A N 1
ATOM 796 C CA . ILE A 1 100 ? -3.913 -3.837 10.945 1.00 95.75 100 ILE A CA 1
ATOM 797 C C . ILE A 1 100 ? -5.070 -3.412 11.854 1.00 95.75 100 ILE A C 1
ATOM 799 O O . ILE A 1 100 ? -6.211 -3.317 11.403 1.00 95.75 100 ILE A O 1
ATOM 803 N N . ALA A 1 101 ? -4.794 -3.129 13.129 1.00 95.25 101 ALA A N 1
ATOM 804 C CA . ALA A 1 101 ? -5.823 -2.729 14.084 1.00 95.25 101 ALA A CA 1
ATOM 805 C C . ALA A 1 101 ? -6.503 -1.408 13.687 1.00 95.25 101 ALA A C 1
ATOM 807 O O . ALA A 1 101 ? -7.718 -1.262 13.843 1.00 95.25 101 ALA A O 1
ATOM 808 N N . ALA A 1 102 ? -5.740 -0.449 13.155 1.00 95.75 102 ALA A N 1
ATOM 809 C CA . ALA A 1 102 ? -6.283 0.799 12.634 1.00 95.75 102 ALA A CA 1
ATOM 810 C C . ALA A 1 102 ? -7.198 0.552 11.428 1.00 95.75 102 ALA A C 1
ATOM 812 O O . ALA A 1 102 ? -8.304 1.088 11.398 1.00 95.75 102 ALA A O 1
ATOM 813 N N . TRP A 1 103 ? -6.793 -0.311 10.494 1.00 96.56 103 TRP A N 1
ATOM 814 C CA . TRP A 1 103 ? -7.615 -0.681 9.345 1.00 96.56 103 TRP A CA 1
ATOM 815 C C . TRP A 1 103 ? -8.908 -1.389 9.729 1.00 96.56 103 TRP A C 1
ATOM 817 O O . TRP A 1 103 ? -9.966 -0.990 9.258 1.00 96.56 103 TRP A O 1
ATOM 827 N N . VAL A 1 104 ? -8.854 -2.389 10.612 1.00 93.94 104 VAL A N 1
ATOM 828 C CA . VAL A 1 104 ? -10.053 -3.101 11.096 1.00 93.94 104 VAL A CA 1
ATOM 829 C C . VAL A 1 104 ? -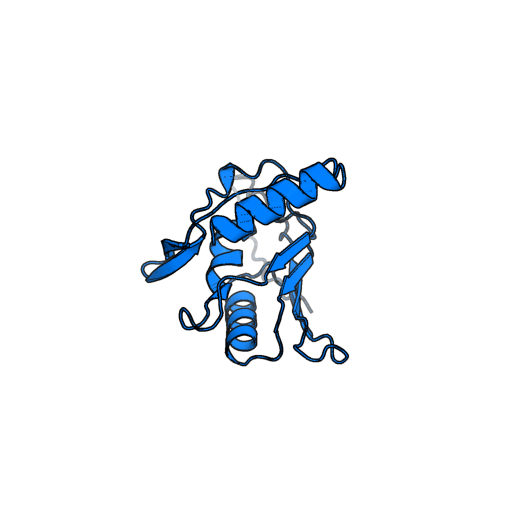11.051 -2.130 11.735 1.00 93.94 104 VAL A C 1
ATOM 831 O O . VAL A 1 104 ? -12.260 -2.290 11.597 1.00 93.94 104 VAL A O 1
ATOM 834 N N . ARG A 1 105 ? -10.557 -1.101 12.431 1.00 93.06 105 ARG A N 1
ATOM 835 C CA . ARG A 1 105 ? -11.403 -0.080 13.058 1.00 93.06 105 ARG A CA 1
ATOM 836 C C . ARG A 1 105 ? -12.022 0.889 12.046 1.00 93.06 105 ARG A C 1
ATOM 838 O O . ARG A 1 105 ? -13.126 1.366 12.284 1.00 93.06 105 ARG A O 1
ATOM 845 N N . GLU A 1 106 ? -11.306 1.225 10.978 1.00 93.31 106 GLU A N 1
ATOM 846 C CA . GLU A 1 106 ? -11.721 2.246 10.006 1.00 93.31 106 GLU A CA 1
ATOM 847 C C . GLU A 1 106 ? -12.565 1.679 8.861 1.00 93.31 106 GLU A C 1
ATOM 849 O O . GLU A 1 106 ? -13.516 2.316 8.411 1.00 93.31 106 GLU A O 1
ATOM 854 N N . PHE A 1 107 ? -12.266 0.458 8.422 1.00 92.88 107 PHE A N 1
ATOM 855 C CA . PHE A 1 107 ? -12.889 -0.157 7.260 1.00 92.88 107 PHE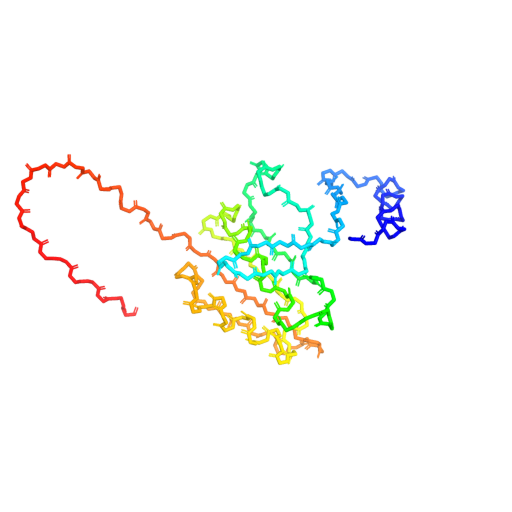 A CA 1
ATOM 856 C C . PHE A 1 107 ? -13.818 -1.289 7.678 1.00 92.88 107 PHE A C 1
ATOM 858 O O . PHE A 1 107 ? -13.399 -2.422 7.891 1.00 92.88 107 PHE A O 1
ATOM 865 N N . SER A 1 108 ? -15.121 -1.004 7.694 1.00 91.75 108 SER A N 1
ATOM 866 C CA . SER A 1 108 ? -16.164 -2.013 7.957 1.00 91.75 108 SER A CA 1
ATOM 867 C C . SER A 1 108 ? -16.227 -3.151 6.922 1.00 91.75 108 SER A C 1
ATOM 869 O O . SER A 1 108 ? -16.902 -4.156 7.135 1.00 91.75 108 SER A O 1
ATOM 871 N N . ASN A 1 109 ? -15.534 -2.986 5.793 1.00 91.00 109 ASN A N 1
ATOM 872 C CA . ASN A 1 109 ? -15.341 -3.999 4.761 1.00 91.00 109 ASN A CA 1
ATOM 873 C C . ASN A 1 109 ? -14.311 -5.063 5.154 1.00 91.00 109 ASN A C 1
ATOM 875 O O . ASN A 1 109 ? -14.213 -6.092 4.492 1.00 91.00 109 ASN A O 1
ATOM 879 N N . LEU A 1 110 ? -13.528 -4.824 6.203 1.00 90.75 110 LEU A N 1
ATOM 880 C CA . LEU A 1 110 ? -12.452 -5.702 6.616 1.00 90.75 110 LEU A CA 1
ATOM 881 C C . LEU A 1 110 ? -12.923 -6.547 7.802 1.00 90.75 110 LEU A C 1
ATOM 883 O O . LEU A 1 110 ? -13.120 -6.049 8.907 1.00 90.75 110 LEU A O 1
ATOM 887 N N . SER A 1 111 ? -13.152 -7.834 7.552 1.00 72.19 111 SER A N 1
ATOM 888 C CA . SER A 1 111 ? -13.830 -8.733 8.495 1.00 72.19 111 SER A CA 1
ATOM 889 C C . SER A 1 111 ? -12.895 -9.284 9.573 1.00 72.19 111 SER A C 1
ATOM 891 O O . SER A 1 111 ? -13.297 -9.410 10.728 1.00 72.19 111 SER A O 1
ATOM 893 N N . GLN A 1 112 ? -11.643 -9.595 9.224 1.00 69.81 112 GLN A N 1
ATOM 894 C CA . GLN A 1 112 ? -10.613 -9.996 10.182 1.00 69.81 112 GLN A CA 1
ATOM 895 C C . GLN A 1 112 ? -9.227 -10.057 9.535 1.00 69.81 112 GLN A C 1
ATOM 897 O O . GLN A 1 112 ? -9.101 -10.326 8.340 1.00 69.81 112 GLN A O 1
ATOM 902 N N . ALA A 1 113 ? -8.189 -9.881 10.353 1.00 78.12 113 ALA A N 1
ATOM 903 C CA . ALA A 1 113 ? -6.822 -10.245 10.011 1.00 78.12 113 ALA A CA 1
ATOM 904 C C . ALA A 1 113 ? -6.454 -11.555 10.712 1.00 78.12 113 ALA A C 1
ATOM 906 O O . ALA A 1 113 ? -6.634 -11.681 11.925 1.00 78.12 113 ALA A O 1
ATOM 907 N N . ARG A 1 114 ? -5.921 -12.524 9.967 1.00 86.94 114 ARG A N 1
ATOM 908 C CA . ARG A 1 114 ? -5.273 -13.713 10.530 1.00 86.94 114 ARG A CA 1
ATOM 909 C C . ARG A 1 114 ? -3.764 -13.582 10.379 1.00 86.94 114 ARG A C 1
ATOM 911 O O . ARG A 1 114 ? -3.270 -13.241 9.307 1.00 86.94 114 ARG A O 1
ATOM 918 N N . MET A 1 115 ? -3.051 -13.888 11.452 1.00 85.31 115 MET A N 1
ATOM 919 C CA . MET A 1 115 ? -1.600 -14.026 11.427 1.00 85.31 115 MET A CA 1
ATOM 920 C C . MET A 1 115 ? -1.240 -15.433 10.961 1.00 85.31 115 MET A C 1
ATOM 922 O O . MET A 1 115 ? -1.868 -16.398 11.399 1.00 85.31 115 MET A O 1
ATOM 926 N N . VAL A 1 116 ? -0.239 -15.562 10.091 1.00 81.75 116 VAL A N 1
ATOM 927 C CA . VAL A 1 116 ? 0.317 -16.862 9.692 1.00 81.75 116 VAL A CA 1
ATOM 928 C C . VAL A 1 116 ? 1.467 -17.220 10.644 1.00 81.75 116 VAL A C 1
ATOM 930 O O . VAL A 1 116 ? 2.547 -16.635 10.531 1.00 81.75 116 VAL A O 1
ATOM 933 N N . PRO A 1 117 ? 1.269 -18.165 11.583 1.00 64.50 117 PRO A N 1
ATOM 934 C CA . PRO A 1 117 ? 2.207 -18.410 12.682 1.00 64.50 117 PRO A CA 1
ATOM 935 C C . PRO A 1 117 ? 3.547 -19.025 12.248 1.00 64.50 117 PRO A C 1
ATOM 937 O O . PRO A 1 117 ? 4.514 -18.956 12.996 1.00 64.50 117 PRO A O 1
ATOM 940 N N . GLU A 1 118 ? 3.620 -19.610 11.051 1.00 69.38 118 GLU A N 1
ATOM 941 C CA . GLU A 1 118 ? 4.801 -20.323 10.535 1.00 69.38 118 GLU A CA 1
ATOM 942 C C . GLU A 1 118 ? 5.779 -19.421 9.759 1.00 69.38 118 GLU A C 1
ATOM 944 O O . GLU A 1 118 ? 6.760 -19.903 9.200 1.00 69.38 118 GLU A O 1
ATOM 949 N N . SER A 1 119 ? 5.524 -18.112 9.705 1.00 67.38 119 SER A N 1
ATOM 950 C CA . SER A 1 119 ? 6.391 -17.154 9.009 1.00 67.38 119 SER A CA 1
ATOM 951 C C . SER A 1 119 ? 7.307 -16.429 9.997 1.00 67.38 119 SER A C 1
ATOM 953 O O . SER A 1 119 ? 6.827 -15.875 10.985 1.00 67.38 119 SER A O 1
ATOM 955 N N . GLU A 1 120 ? 8.622 -16.413 9.737 1.00 72.25 120 GLU A N 1
ATOM 956 C CA . GLU A 1 120 ? 9.618 -15.803 10.641 1.00 72.25 120 GLU A CA 1
ATOM 957 C C . GLU A 1 120 ? 9.296 -14.328 10.940 1.00 72.25 120 GLU A C 1
ATOM 959 O O . GLU A 1 120 ? 9.306 -13.898 12.095 1.00 72.25 120 GLU A O 1
ATOM 964 N N . ALA A 1 121 ? 8.933 -13.569 9.904 1.00 76.62 121 ALA A N 1
ATOM 965 C CA . ALA A 1 121 ? 8.591 -12.153 10.004 1.00 76.62 121 ALA A CA 1
ATOM 966 C C . ALA A 1 121 ? 7.086 -11.869 10.198 1.00 76.62 121 ALA A C 1
ATOM 968 O O . ALA A 1 121 ? 6.702 -10.742 10.515 1.00 76.62 121 ALA A O 1
ATOM 969 N N . GLY A 1 122 ? 6.230 -12.888 10.088 1.00 85.38 122 GLY A N 1
ATOM 970 C CA . GLY A 1 122 ? 4.778 -12.745 10.173 1.00 85.38 122 GLY A CA 1
ATOM 971 C C . GLY A 1 122 ? 4.148 -12.304 8.854 1.00 85.38 122 GLY A C 1
ATOM 972 O O . GLY A 1 122 ? 4.565 -11.320 8.257 1.00 85.38 122 GLY A O 1
ATOM 973 N N . ILE A 1 123 ? 3.082 -12.987 8.439 1.00 91.31 123 ILE A N 1
ATOM 974 C CA . ILE A 1 123 ? 2.208 -12.549 7.348 1.00 91.31 123 ILE A CA 1
ATOM 975 C C . ILE A 1 123 ? 0.829 -12.254 7.926 1.00 91.31 123 ILE A C 1
ATOM 977 O O . ILE A 1 123 ? 0.234 -13.101 8.601 1.00 91.31 123 ILE A O 1
ATOM 981 N N . GLY A 1 124 ? 0.317 -11.060 7.639 1.00 92.62 124 GLY A N 1
ATOM 982 C CA . GLY A 1 124 ? -1.056 -10.670 7.922 1.00 92.62 124 GLY A CA 1
ATOM 983 C C . GLY A 1 124 ? -1.922 -10.960 6.705 1.00 92.62 124 GLY A C 1
ATOM 984 O O . GLY A 1 124 ? -1.688 -10.402 5.640 1.00 92.62 124 GLY A O 1
ATOM 985 N N . LEU A 1 125 ? -2.925 -11.822 6.844 1.00 94.38 125 LEU A N 1
ATOM 986 C CA . LEU A 1 125 ? -3.906 -12.102 5.795 1.00 94.38 125 LEU A CA 1
ATOM 987 C C . LEU A 1 125 ? -5.242 -11.483 6.194 1.00 94.38 125 LEU A C 1
ATOM 989 O O . LEU A 1 125 ? -5.814 -11.867 7.215 1.00 94.38 125 LEU A O 1
ATOM 993 N N . LEU A 1 126 ? -5.737 -10.546 5.394 1.00 94.75 126 LEU A N 1
ATOM 994 C CA . LEU A 1 126 ? -6.967 -9.807 5.656 1.00 94.75 126 LEU A CA 1
ATOM 995 C C . LEU A 1 126 ? -7.944 -10.019 4.501 1.00 94.75 126 LEU A C 1
ATOM 997 O O . LEU A 1 126 ? -7.570 -9.885 3.337 1.00 94.75 126 LEU A O 1
ATOM 1001 N N . HIS A 1 127 ? -9.198 -10.341 4.813 1.00 94.25 127 HIS A N 1
ATOM 1002 C CA . HIS A 1 127 ? -10.243 -10.467 3.798 1.00 94.25 127 HIS A CA 1
ATOM 1003 C C . HIS A 1 127 ? -11.040 -9.171 3.681 1.00 94.25 127 HIS A C 1
ATOM 1005 O O . HIS A 1 127 ? -11.567 -8.655 4.673 1.00 94.25 127 HIS A O 1
ATOM 1011 N N . TRP A 1 128 ? -11.128 -8.664 2.455 1.00 94.00 128 TRP A N 1
ATOM 1012 C CA . TRP A 1 128 ? -11.965 -7.534 2.097 1.00 94.00 128 TRP A CA 1
ATOM 1013 C C . TRP A 1 128 ? -13.306 -8.027 1.564 1.00 94.00 128 TRP A C 1
ATOM 1015 O O . TRP A 1 128 ? -13.363 -8.885 0.685 1.00 94.00 128 TRP A O 1
ATOM 1025 N N . HIS A 1 129 ? -14.390 -7.457 2.075 1.00 91.00 129 HIS A N 1
ATOM 1026 C CA . HIS A 1 129 ? -15.746 -7.741 1.637 1.00 91.00 129 HIS A CA 1
ATOM 1027 C C . HIS A 1 129 ? -16.465 -6.431 1.345 1.00 91.00 129 HIS A C 1
ATOM 1029 O O . HIS A 1 129 ? -16.699 -5.620 2.246 1.00 91.00 129 HIS A O 1
ATOM 1035 N N . GLN A 1 130 ? -16.868 -6.209 0.094 1.00 77.81 130 GLN A N 1
ATOM 1036 C CA . GLN A 1 130 ? -17.798 -5.117 -0.178 1.00 77.81 130 GLN A CA 1
ATOM 1037 C C . GLN A 1 130 ? -19.146 -5.429 0.474 1.00 77.81 130 GLN A C 1
ATOM 1039 O O . GLN A 1 130 ? -19.767 -6.456 0.205 1.00 77.81 130 GLN A O 1
ATOM 1044 N N . GLN A 1 131 ? -19.607 -4.525 1.337 1.00 63.88 131 GLN A N 1
ATOM 1045 C CA . GLN A 1 131 ? -20.978 -4.579 1.819 1.00 63.88 131 GLN A CA 1
ATOM 1046 C C . GLN A 1 131 ? -21.908 -4.307 0.638 1.00 63.88 131 GLN A C 1
ATOM 1048 O O . GLN A 1 131 ? -21.662 -3.393 -0.153 1.00 63.88 131 GLN A O 1
ATOM 1053 N N . ALA A 1 132 ? -22.972 -5.100 0.510 1.00 54.22 132 ALA A N 1
ATOM 1054 C CA . ALA A 1 132 ? -23.987 -4.859 -0.502 1.00 54.22 132 ALA A CA 1
ATOM 1055 C C . ALA A 1 132 ? -24.529 -3.438 -0.323 1.00 54.22 132 ALA A C 1
ATOM 1057 O O . ALA A 1 132 ? -25.161 -3.130 0.690 1.00 54.22 132 ALA A O 1
ATOM 1058 N N . VAL A 1 133 ? -24.284 -2.572 -1.306 1.00 50.56 133 VAL A N 1
ATOM 1059 C CA . VAL A 1 133 ? -24.889 -1.246 -1.346 1.00 50.56 133 VAL A CA 1
ATOM 1060 C C . VAL A 1 133 ? -26.393 -1.480 -1.436 1.00 50.56 133 VAL A C 1
ATOM 1062 O O . VAL A 1 133 ? -26.907 -1.871 -2.483 1.00 50.56 133 VAL A O 1
ATOM 1065 N N . HIS A 1 134 ? -27.122 -1.299 -0.334 1.00 40.03 134 HIS A N 1
ATOM 1066 C CA . HIS A 1 134 ? -28.563 -1.132 -0.432 1.00 40.03 134 HIS A CA 1
ATOM 1067 C C . HIS A 1 134 ? -28.773 0.157 -1.213 1.00 40.03 134 HIS A C 1
ATOM 1069 O O . HIS A 1 134 ? -28.629 1.255 -0.671 1.00 40.03 134 HIS A O 1
ATOM 1075 N N . ALA A 1 135 ? -29.053 0.020 -2.509 1.00 37.44 135 ALA A N 1
ATOM 1076 C CA . ALA A 1 135 ? -29.547 1.111 -3.317 1.00 37.44 135 ALA A CA 1
ATOM 1077 C C . ALA A 1 135 ? -30.774 1.653 -2.584 1.00 37.44 135 ALA A C 1
ATOM 1079 O O . ALA A 1 135 ? -31.806 0.985 -2.493 1.00 37.44 135 ALA A O 1
ATOM 1080 N N . LYS A 1 136 ? -30.645 2.844 -1.992 1.00 38.62 136 LYS A N 1
ATOM 1081 C CA . LYS A 1 136 ? -31.798 3.587 -1.505 1.00 38.62 136 LYS A CA 1
ATOM 1082 C C . LYS A 1 136 ? -32.608 3.947 -2.742 1.00 38.62 136 LYS A C 1
ATOM 1084 O O . LYS A 1 136 ? -32.379 4.984 -3.354 1.00 38.62 136 LYS A O 1
ATOM 1089 N N . HIS A 1 137 ? -33.537 3.073 -3.119 1.00 34.78 137 HIS A N 1
ATOM 1090 C CA . HIS A 1 137 ? -34.689 3.488 -3.892 1.00 34.78 137 HIS A CA 1
ATOM 1091 C C . HIS A 1 137 ? -35.366 4.576 -3.063 1.00 34.78 137 HIS A C 1
ATOM 1093 O O . HIS A 1 137 ? -35.924 4.318 -1.997 1.00 34.78 137 HIS A O 1
ATOM 1099 N N . THR A 1 138 ? -35.235 5.820 -3.513 1.00 43.09 138 THR A N 1
ATOM 1100 C CA . THR A 1 138 ? -36.101 6.904 -3.079 1.00 43.09 138 THR A CA 1
ATOM 1101 C C . THR A 1 138 ? -37.484 6.588 -3.622 1.00 43.09 138 THR A C 1
ATOM 1103 O O . THR A 1 138 ? -37.822 6.993 -4.730 1.00 43.09 138 THR A O 1
ATOM 1106 N N . ASP A 1 139 ? -38.255 5.824 -2.858 1.00 36.03 139 ASP A N 1
ATOM 1107 C CA . ASP A 1 139 ? -39.699 5.904 -2.936 1.00 36.03 139 ASP A CA 1
ATOM 1108 C C . ASP A 1 139 ? -40.197 6.527 -1.637 1.00 36.03 139 ASP A C 1
ATOM 1110 O O . ASP A 1 139 ? -39.984 6.039 -0.522 1.00 36.03 139 ASP A O 1
ATOM 1114 N N . SER A 1 140 ? -40.768 7.708 -1.798 1.00 44.47 140 SER A N 1
ATOM 1115 C CA . SER A 1 140 ? -41.421 8.466 -0.756 1.00 44.47 140 SER A CA 1
ATOM 1116 C C . SER A 1 140 ? -42.678 7.723 -0.333 1.00 44.47 140 SER A C 1
ATOM 1118 O O . SER A 1 140 ? -43.714 7.909 -0.961 1.00 44.47 140 SER A O 1
ATOM 1120 N N . SER A 1 141 ? -42.605 6.909 0.723 1.00 41.91 141 SER A N 1
ATOM 1121 C CA . SER A 1 141 ? -43.692 6.690 1.690 1.00 41.91 141 SER A CA 1
ATOM 1122 C C . SER A 1 141 ? -43.319 5.667 2.764 1.00 41.91 141 SER A C 1
ATOM 1124 O O . SER A 1 141 ? -42.884 4.559 2.477 1.00 41.91 141 SER A O 1
ATOM 1126 N N . SER A 1 142 ? -43.666 6.022 4.001 1.00 35.28 142 SER A N 1
ATOM 1127 C CA . SER A 1 142 ? -43.906 5.153 5.162 1.00 35.28 142 SER A CA 1
ATOM 1128 C C . SER A 1 142 ? -42.710 4.585 5.949 1.00 35.28 142 SER A C 1
ATOM 1130 O O . SER A 1 142 ? -41.785 3.966 5.438 1.00 35.28 142 SER A O 1
ATOM 1132 N N . ASN A 1 143 ? -42.793 4.823 7.264 1.00 41.47 143 ASN A N 1
ATOM 1133 C CA . ASN A 1 143 ? -42.025 4.210 8.345 1.00 41.47 143 ASN A CA 1
ATOM 1134 C C . ASN A 1 143 ? -41.826 2.702 8.149 1.00 41.47 143 ASN A C 1
ATOM 1136 O O . ASN A 1 143 ? -42.825 2.016 7.989 1.00 41.47 143 ASN A O 1
ATOM 1140 N N . ILE A 1 144 ? -40.608 2.192 8.373 1.00 36.81 144 ILE A N 1
ATOM 1141 C CA . ILE A 1 144 ? -40.348 0.950 9.124 1.00 36.81 144 ILE A CA 1
ATOM 1142 C C . ILE A 1 144 ? -38.891 0.958 9.620 1.00 36.81 144 ILE A C 1
ATOM 1144 O O . ILE A 1 144 ? -37.946 1.243 8.888 1.00 36.81 144 ILE A O 1
ATOM 1148 N N . ARG A 1 145 ? -38.738 0.640 10.907 1.00 45.38 145 ARG A N 1
ATOM 1149 C CA . ARG A 1 145 ? -37.478 0.422 11.626 1.00 45.38 145 ARG A CA 1
ATOM 1150 C C . ARG A 1 145 ? -36.798 -0.848 11.105 1.00 45.38 145 ARG A C 1
ATOM 1152 O O . ARG A 1 145 ? -37.457 -1.878 11.073 1.00 45.38 145 ARG A O 1
ATOM 1159 N N . HIS A 1 146 ? -35.497 -0.814 10.827 1.00 32.34 146 HIS A N 1
ATOM 1160 C CA . HIS A 1 146 ? -34.675 -2.029 10.791 1.00 32.34 146 HIS A CA 1
ATOM 1161 C C . HIS A 1 146 ? -33.372 -1.800 11.563 1.00 32.34 146 HIS A C 1
ATOM 1163 O O . HIS A 1 146 ? -32.416 -1.215 11.065 1.00 32.34 146 HIS A O 1
ATOM 1169 N N . LEU A 1 147 ? -33.378 -2.259 12.816 1.00 35.44 147 LEU A N 1
ATOM 1170 C CA . LEU A 1 147 ? -32.186 -2.723 13.519 1.00 35.44 147 LEU A CA 1
ATOM 1171 C C . LEU A 1 147 ? -31.862 -4.104 12.948 1.00 35.44 147 LEU A C 1
ATOM 1173 O O . LEU A 1 147 ? -32.733 -4.969 12.965 1.00 35.44 147 LEU A O 1
ATOM 1177 N N . THR A 1 148 ? -30.639 -4.316 12.468 1.00 26.95 148 THR A N 1
ATOM 1178 C CA . THR A 1 148 ? -30.141 -5.668 12.189 1.00 26.95 148 THR A CA 1
ATOM 1179 C C . THR A 1 148 ? -28.811 -5.843 12.901 1.00 26.95 148 THR A C 1
ATOM 1181 O O . THR A 1 148 ? -27.815 -5.214 12.554 1.00 26.95 148 THR A O 1
ATOM 1184 N N . THR A 1 149 ? -28.836 -6.676 13.936 1.00 23.12 149 THR A N 1
ATOM 1185 C CA . THR A 1 149 ? -27.664 -7.300 14.546 1.00 23.12 149 THR A CA 1
ATOM 1186 C C . THR A 1 149 ? -27.314 -8.518 13.695 1.00 23.12 149 THR A C 1
ATOM 1188 O O . THR A 1 149 ? -28.185 -9.353 13.461 1.00 23.12 149 THR A O 1
ATOM 1191 N N . ALA A 1 150 ? -26.071 -8.618 13.230 1.00 23.28 150 ALA A N 1
ATOM 1192 C CA . ALA A 1 150 ? -25.532 -9.864 12.695 1.00 23.28 150 ALA A CA 1
ATOM 1193 C C . ALA A 1 150 ? -24.797 -10.597 13.827 1.00 23.28 150 ALA A C 1
ATOM 1195 O O . ALA A 1 150 ? -24.053 -9.966 14.579 1.00 23.28 150 ALA A O 1
ATOM 1196 N N . VAL A 1 151 ? -25.099 -11.890 13.971 1.00 33.34 151 VAL A N 1
ATOM 1197 C CA . VAL A 1 151 ? -24.413 -12.844 14.857 1.00 33.34 151 VAL A CA 1
ATOM 1198 C C . VAL A 1 151 ? -23.099 -13.261 14.212 1.00 33.34 151 VAL A C 1
ATOM 1200 O O . VAL A 1 151 ? -23.118 -13.444 12.973 1.00 33.34 151 VAL A O 1
#

Radius of gyration: 18.73 Å; chains: 1; bounding box: 62×36×37 Å